Protein AF-A0A358XTB3-F1 (afdb_monomer)

Sequence (159 aa):
MAKTKQIIVIGSVVALVAVLLAQPIKGLVNKEKQTAAASESKPSNEVNLENISSMTKQGLDASLVKEISDIEGQVAKASGEDKIKLLQQLANKWDDVAKPAPQAFIYEEMAKVSPKFEYWLKAGNAYRAAYTNLQDSTLAQALNQNAIHAYEAALKANT

Nearest PDB structures (foldseek):
  3qtn-assembly1_B  TM=5.378E-01  e=3.362E-01  Schizosaccharomyces pombe
  3sf4-assembly2_B  TM=5.427E-01  e=2.831E+00  Homo sapiens
  4a1s-assembly1_B  TM=5.785E-01  e=4.249E+00  Drosophila melanogaster
  6r7f-assembly1_A  TM=3.859E-01  e=1.464E+00  Homo sapiens

Radius of gyration: 21.21 Å; Cα contacts (8 Å, |Δi|>4): 134; chains: 1; bounding box: 50×54×62 Å

Solvent-accessible surface area (backbone atoms only — not comparable to full-atom values): 8826 Å² total; per-residue (Å²): 121,67,70,63,55,50,50,54,52,54,49,52,53,52,50,52,53,51,51,61,69,66,48,79,77,89,80,74,77,87,73,72,96,68,94,71,76,95,68,87,76,73,67,93,69,72,89,40,52,66,58,47,40,57,62,54,42,77,78,51,56,73,68,58,43,47,54,54,49,55,48,50,59,46,37,76,74,42,61,71,70,62,22,42,56,44,38,50,54,50,30,49,57,28,54,77,69,71,38,35,51,45,27,10,46,36,27,42,53,42,18,72,77,47,72,42,32,69,32,15,46,50,11,17,53,21,17,46,61,37,29,73,79,45,86,52,65,67,60,24,50,53,32,46,52,51,18,51,52,23,43,56,50,16,58,62,48,72,108

pLDDT: mean 77.31, std 15.91, range [30.41, 92.75]

Secondary structure (DSSP, 8-state):
-HHHHHHHHHHHHHHHHHHHHHS--TT----------------SS---HHHHHHHHHTTS-HHHHHHHHHHHHHHTT--HHHHHHHHHHHHHHHHHTT-HHHHHHHHHHHHHHS--HHHHHHHHHHHHHHHHT-S-HHHHHHHHHHHHHHHHHHHHHT-

Mean predicted aligned error: 14.28 Å

Foldseek 3Di:
DVVVVVCVVVVVVVVVV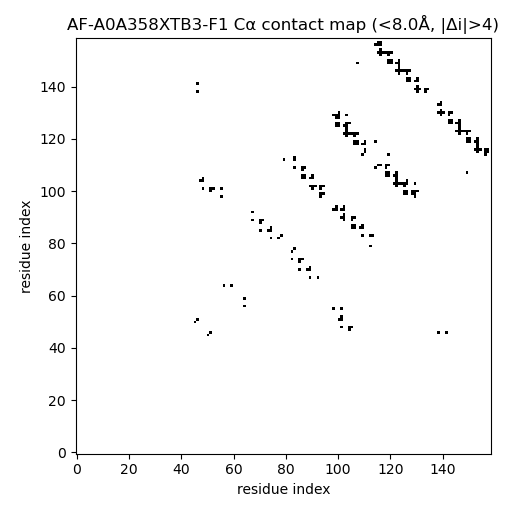VVVVPPPPPPDDPDDDDDDDDDPPDPPVDLALVVLLVVVLVPDDPVLNVVLVVLVVVLVVDAAPVNLVSLVVNLVSCVVVPQLSSNLNSLVVSCVRPVELVSLQSNLVSLCSNLVPDPPPVSSVVSNVSSVVSNVSSVVNVD

Structure (mmCIF, N/CA/C/O backbone):
data_AF-A0A358XTB3-F1
#
_entry.id   AF-A0A358XTB3-F1
#
loop_
_atom_site.group_PDB
_atom_site.id
_atom_site.type_symbol
_atom_site.label_atom_id
_atom_site.label_alt_id
_atom_site.label_comp_id
_atom_site.label_asym_id
_atom_site.label_entity_id
_atom_site.label_seq_id
_atom_site.pdbx_PDB_ins_code
_atom_site.Cartn_x
_atom_site.Cartn_y
_atom_site.Cartn_z
_atom_site.occupancy
_atom_site.B_iso_or_equiv
_atom_site.auth_seq_id
_atom_site.auth_comp_id
_atom_site.auth_asym_id
_atom_site.auth_atom_id
_atom_site.pdbx_PDB_model_num
ATOM 1 N N . MET A 1 1 ? 31.471 9.389 -41.782 1.00 52.94 1 MET A N 1
ATOM 2 C CA . MET A 1 1 ? 29.988 9.406 -41.701 1.00 52.94 1 MET A CA 1
ATOM 3 C C . MET A 1 1 ? 29.420 9.320 -40.273 1.00 52.94 1 MET A C 1
ATOM 5 O O . MET A 1 1 ? 28.300 9.769 -40.076 1.00 52.94 1 MET A O 1
ATOM 9 N N . ALA A 1 2 ? 30.143 8.793 -39.269 1.00 53.41 2 ALA A N 1
ATOM 10 C CA . ALA A 1 2 ? 29.633 8.685 -37.888 1.00 53.41 2 ALA A CA 1
ATOM 11 C C . ALA A 1 2 ? 29.583 10.025 -37.117 1.00 53.41 2 ALA A C 1
ATOM 13 O O . ALA A 1 2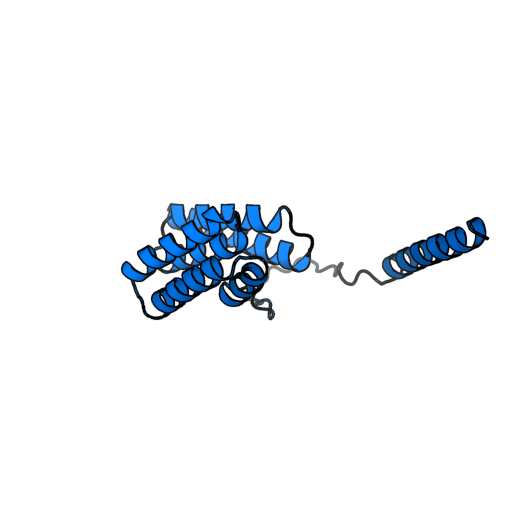 ? 28.596 10.300 -36.441 1.00 53.41 2 ALA A O 1
ATOM 14 N N . LYS A 1 3 ? 30.592 10.900 -37.278 1.00 57.69 3 LYS A N 1
ATOM 15 C CA . LYS A 1 3 ? 30.673 12.179 -36.541 1.00 57.69 3 LYS A CA 1
ATOM 16 C C . LYS A 1 3 ? 29.544 13.164 -36.885 1.00 57.69 3 LYS A C 1
ATOM 18 O O . LYS A 1 3 ? 29.035 13.840 -36.003 1.00 57.69 3 LYS A O 1
ATOM 23 N N . THR A 1 4 ? 29.085 13.183 -38.138 1.00 61.84 4 THR A N 1
ATOM 24 C CA . THR A 1 4 ? 27.956 14.022 -38.586 1.00 61.84 4 THR A CA 1
ATOM 25 C C . THR A 1 4 ? 26.624 13.558 -37.996 1.00 61.84 4 THR A C 1
ATOM 27 O O . THR A 1 4 ? 25.828 14.378 -37.552 1.00 61.84 4 THR A O 1
ATOM 30 N N . LYS A 1 5 ? 26.394 12.239 -37.931 1.00 60.06 5 LYS A N 1
ATOM 31 C CA . LYS A 1 5 ? 25.181 11.666 -37.325 1.00 60.06 5 LYS A CA 1
ATOM 32 C C . LYS A 1 5 ? 25.127 11.947 -35.818 1.00 60.06 5 LYS A C 1
ATOM 34 O O . LYS A 1 5 ? 24.066 12.272 -35.304 1.00 60.06 5 LYS A O 1
ATOM 39 N N . GLN A 1 6 ? 26.272 11.901 -35.135 1.00 59.84 6 GLN A N 1
ATOM 40 C CA . GLN A 1 6 ? 26.370 12.205 -33.703 1.00 59.84 6 GLN A CA 1
ATOM 41 C C . GLN A 1 6 ? 26.064 13.679 -33.390 1.00 59.84 6 GLN A C 1
ATOM 43 O O . GLN A 1 6 ? 25.350 13.957 -32.433 1.00 59.84 6 GLN A O 1
ATOM 48 N N . ILE A 1 7 ? 26.528 14.616 -34.226 1.00 74.81 7 ILE A N 1
ATOM 49 C CA . ILE A 1 7 ? 26.239 16.055 -34.075 1.00 74.81 7 ILE A CA 1
ATOM 50 C C . ILE A 1 7 ? 24.746 16.349 -34.262 1.00 74.81 7 ILE A C 1
ATOM 52 O O . ILE A 1 7 ? 24.186 17.141 -33.512 1.00 74.81 7 ILE A O 1
ATOM 56 N N . ILE A 1 8 ? 24.084 15.681 -35.212 1.00 79.00 8 ILE A N 1
ATOM 57 C CA . ILE A 1 8 ? 22.638 15.838 -35.436 1.00 79.00 8 ILE A CA 1
ATOM 58 C C . ILE A 1 8 ? 21.842 15.341 -34.223 1.00 79.00 8 ILE A C 1
ATOM 60 O O . ILE A 1 8 ? 20.927 16.023 -33.767 1.00 79.00 8 ILE A O 1
ATOM 64 N N . VAL A 1 9 ? 22.215 14.185 -33.665 1.00 76.25 9 VAL A N 1
ATOM 65 C CA . VAL A 1 9 ? 21.543 13.626 -32.481 1.00 76.25 9 VAL A CA 1
ATOM 66 C C . VAL A 1 9 ? 21.747 14.528 -31.263 1.00 76.25 9 VAL A C 1
ATOM 68 O O . VAL A 1 9 ? 20.777 14.877 -30.597 1.00 76.25 9 VAL A O 1
ATOM 71 N N . ILE A 1 10 ? 22.981 14.971 -31.004 1.00 76.94 10 ILE A N 1
ATOM 72 C CA . ILE A 1 10 ? 23.283 15.867 -29.878 1.00 76.94 10 ILE A CA 1
ATOM 73 C C . ILE A 1 10 ? 22.565 17.212 -30.052 1.00 76.94 10 ILE A C 1
ATOM 75 O O . ILE A 1 10 ? 21.958 17.706 -29.105 1.00 76.94 10 ILE A O 1
ATOM 79 N N . GLY A 1 11 ? 22.558 17.771 -31.265 1.00 82.44 11 GLY A N 1
ATOM 80 C CA . GLY A 1 11 ? 21.834 19.003 -31.577 1.00 82.44 11 GLY A CA 1
ATOM 81 C C . GLY A 1 11 ? 20.331 18.884 -31.323 1.00 82.44 11 GLY A C 1
ATOM 82 O O . GLY A 1 11 ? 19.737 19.786 -30.738 1.00 82.44 11 GLY A O 1
ATOM 83 N N . SER A 1 12 ? 19.724 17.746 -31.676 1.00 78.81 12 SER A N 1
ATOM 84 C CA . SER A 1 12 ? 18.302 17.493 -31.423 1.00 78.81 12 SER A CA 1
ATOM 85 C C . SER A 1 12 ? 17.979 17.391 -29.931 1.00 78.81 12 SER A C 1
ATOM 87 O O . SER A 1 12 ? 16.934 17.876 -29.502 1.00 78.81 12 SER A O 1
ATOM 89 N N . VAL A 1 13 ? 18.861 16.783 -29.132 1.00 81.88 13 VAL A N 1
ATOM 90 C CA . VAL A 1 13 ? 18.674 16.677 -27.676 1.00 81.88 13 VAL A CA 1
ATOM 91 C C . VAL A 1 13 ? 18.795 18.051 -27.016 1.00 81.88 13 VAL A C 1
ATOM 93 O O . VAL A 1 13 ? 17.945 18.419 -26.211 1.00 81.88 13 VAL A O 1
ATOM 96 N N . VAL A 1 14 ? 19.796 18.849 -27.397 1.00 84.62 14 VAL A N 1
ATOM 97 C CA . VAL A 1 14 ? 19.978 20.209 -26.861 1.00 84.62 14 VAL A CA 1
ATOM 98 C C . VAL A 1 14 ? 18.808 21.120 -27.247 1.00 84.62 14 VAL A C 1
ATOM 100 O O . VAL A 1 14 ? 18.331 21.887 -26.412 1.00 84.62 14 VAL A O 1
ATOM 103 N N . ALA A 1 15 ? 18.291 20.999 -28.473 1.00 84.31 15 ALA A N 1
ATOM 104 C CA . ALA A 1 15 ? 17.112 21.741 -28.912 1.00 84.31 15 ALA A CA 1
ATOM 105 C C . ALA A 1 15 ? 15.859 21.377 -28.096 1.00 84.31 15 ALA A C 1
ATOM 107 O O . ALA A 1 15 ? 15.118 22.269 -27.690 1.00 84.31 15 ALA A O 1
ATOM 108 N N . LEU A 1 16 ? 15.646 20.091 -27.792 1.00 81.88 16 LEU A N 1
ATOM 109 C CA . LEU A 1 16 ? 14.530 19.646 -26.950 1.00 81.88 16 LEU A CA 1
ATOM 110 C C . LEU A 1 16 ? 14.627 20.201 -25.522 1.00 81.88 16 LEU A C 1
ATOM 112 O O . LEU A 1 16 ? 13.634 20.697 -24.995 1.00 81.88 16 LEU A O 1
ATOM 116 N N . VAL A 1 17 ? 15.817 20.180 -24.915 1.00 80.44 17 VAL A N 1
ATOM 117 C CA . VAL A 1 17 ? 16.043 20.757 -23.577 1.00 80.44 17 VAL A CA 1
ATOM 118 C C . VAL A 1 17 ? 15.796 22.267 -23.583 1.00 80.44 17 VAL A C 1
ATOM 120 O O . VAL A 1 17 ? 15.137 22.781 -22.684 1.00 80.44 17 VAL A O 1
ATOM 123 N N . ALA A 1 18 ? 16.260 22.982 -24.610 1.00 80.38 18 ALA A N 1
ATOM 124 C CA . ALA A 1 18 ? 16.023 24.417 -24.739 1.00 80.38 18 ALA A CA 1
ATOM 125 C C . ALA A 1 18 ? 14.527 24.748 -24.882 1.00 80.38 18 ALA A C 1
ATOM 127 O O . ALA A 1 18 ? 14.049 25.694 -24.262 1.00 80.38 18 ALA A O 1
ATOM 128 N N . VAL A 1 19 ? 13.773 23.945 -25.641 1.00 80.81 19 VAL A N 1
ATOM 129 C CA . VAL A 1 19 ? 12.313 24.091 -25.764 1.00 80.81 19 VAL A CA 1
ATOM 130 C C . VAL A 1 19 ? 11.615 23.828 -24.430 1.00 80.81 19 VAL A C 1
ATOM 132 O O . VAL A 1 19 ? 10.728 24.592 -24.061 1.00 80.81 19 VAL A O 1
ATOM 135 N N . LEU A 1 20 ? 12.028 22.802 -23.679 1.00 74.69 20 LEU A N 1
ATOM 136 C CA . LEU A 1 20 ? 11.476 22.517 -22.349 1.00 74.69 20 LEU A CA 1
ATOM 137 C C . LEU A 1 20 ? 11.759 23.643 -21.343 1.00 74.69 20 LEU A C 1
ATOM 139 O O . LEU A 1 20 ? 10.884 23.970 -20.548 1.00 74.69 20 LEU A O 1
ATOM 143 N N . LEU A 1 21 ? 12.936 24.273 -21.400 1.00 74.38 21 LEU A N 1
ATOM 144 C CA . LEU A 1 21 ? 13.276 25.426 -20.555 1.00 74.38 21 LEU A CA 1
ATOM 145 C C . LEU A 1 21 ? 12.578 26.726 -20.992 1.00 74.38 21 LEU A C 1
ATOM 147 O O . LEU A 1 21 ? 12.368 27.611 -20.167 1.00 74.38 21 LEU A O 1
ATOM 151 N N . ALA A 1 22 ? 12.225 26.850 -22.273 1.00 74.38 22 ALA A N 1
ATOM 152 C CA . ALA A 1 22 ? 11.496 27.996 -22.814 1.00 74.38 22 ALA A CA 1
ATOM 153 C C . ALA A 1 22 ? 9.975 27.894 -22.613 1.00 74.38 22 ALA A C 1
ATOM 155 O O . ALA A 1 22 ? 9.268 28.889 -22.793 1.00 74.38 22 ALA A O 1
ATOM 156 N N . GLN A 1 23 ? 9.451 26.719 -22.238 1.00 67.94 23 GLN A N 1
ATOM 157 C CA . GLN A 1 23 ? 8.058 26.614 -21.825 1.00 67.94 23 GLN A CA 1
ATOM 158 C C . GLN A 1 23 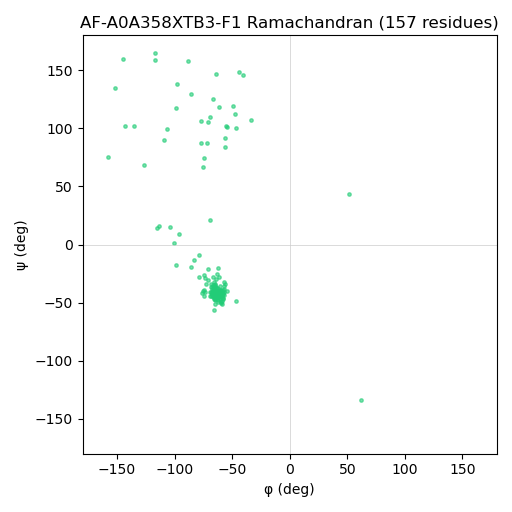? 7.866 27.377 -20.506 1.00 67.94 23 GLN A C 1
ATOM 160 O O . GLN A 1 23 ? 8.563 27.106 -19.527 1.00 67.94 23 GLN A O 1
ATOM 165 N N . PRO A 1 24 ? 6.923 28.335 -20.444 1.00 59.03 24 PRO A N 1
ATOM 166 C CA . PRO A 1 24 ? 6.662 29.072 -19.221 1.00 59.03 24 PRO A CA 1
ATOM 167 C C . PRO A 1 24 ? 6.208 28.093 -18.137 1.00 59.03 24 PRO A C 1
ATOM 169 O O . PRO A 1 24 ? 5.169 27.443 -18.268 1.00 59.03 24 PRO A O 1
ATOM 172 N N . ILE A 1 25 ? 6.983 28.010 -17.056 1.00 56.91 25 ILE A N 1
ATOM 173 C CA . ILE A 1 25 ? 6.600 27.354 -15.803 1.00 56.91 25 ILE A CA 1
ATOM 174 C C . ILE A 1 25 ? 5.304 27.998 -15.296 1.00 56.91 25 ILE A C 1
ATOM 176 O O . ILE A 1 25 ? 5.313 28.978 -14.557 1.00 56.91 25 ILE A O 1
ATOM 180 N N . LYS A 1 26 ? 4.157 27.426 -15.675 1.00 52.06 26 LYS A N 1
ATOM 181 C CA . LYS A 1 26 ? 2.811 27.798 -15.199 1.00 52.06 26 LYS A CA 1
ATOM 182 C C . LYS A 1 26 ? 2.566 27.437 -13.718 1.00 52.06 26 LYS A C 1
ATOM 184 O O . LYS A 1 26 ? 1.424 27.324 -13.291 1.00 52.06 26 LYS A O 1
ATOM 189 N N . GLY A 1 27 ? 3.627 27.257 -12.932 1.00 52.72 27 GLY A N 1
ATOM 190 C CA . GLY A 1 27 ? 3.594 26.723 -11.569 1.00 52.72 27 GLY A CA 1
ATOM 191 C C . GLY A 1 27 ? 4.028 27.689 -10.468 1.00 52.72 27 GLY A C 1
ATOM 192 O O . GLY A 1 27 ? 4.280 27.241 -9.359 1.00 52.72 27 GLY A O 1
ATOM 193 N N . LEU A 1 28 ? 4.124 28.993 -10.735 1.00 49.53 28 LEU A N 1
ATOM 194 C CA . LEU A 1 28 ? 4.366 30.009 -9.704 1.00 49.53 28 LEU A CA 1
ATOM 195 C C . LEU A 1 28 ? 3.296 31.097 -9.797 1.00 49.53 28 LEU A C 1
ATOM 197 O O . LEU A 1 28 ? 3.546 32.241 -10.169 1.00 49.53 28 LEU A O 1
ATOM 201 N N . VAL A 1 29 ? 2.062 30.718 -9.462 1.00 51.34 29 VAL A N 1
ATOM 202 C CA . VAL A 1 29 ? 1.076 31.705 -9.026 1.00 51.34 29 VAL A CA 1
ATOM 203 C C . VAL A 1 29 ? 1.497 32.177 -7.639 1.00 51.34 29 VAL A C 1
ATOM 205 O O . VAL A 1 29 ? 1.350 31.465 -6.649 1.00 51.34 29 VAL A O 1
ATOM 208 N N . ASN A 1 30 ? 2.044 33.389 -7.575 1.00 50.16 30 ASN A N 1
ATOM 209 C CA . ASN A 1 30 ? 2.036 34.178 -6.352 1.00 50.16 30 ASN A CA 1
ATOM 210 C C . ASN A 1 30 ? 0.579 34.284 -5.898 1.00 50.16 30 ASN A C 1
ATOM 212 O O . ASN A 1 30 ? -0.197 35.049 -6.468 1.00 50.16 30 ASN A O 1
ATOM 216 N N . LYS A 1 31 ? 0.192 33.481 -4.908 1.00 40.97 31 LYS A N 1
ATOM 217 C CA . LYS A 1 31 ? -1.027 33.716 -4.150 1.00 40.97 31 LYS A CA 1
ATOM 218 C C . LYS A 1 31 ? -0.598 34.219 -2.789 1.00 40.97 31 LYS A C 1
ATOM 220 O O . LYS A 1 31 ? -0.131 33.477 -1.929 1.00 40.97 31 LYS A O 1
ATOM 225 N N . GLU A 1 32 ? -0.684 35.534 -2.681 1.00 37.69 32 GLU A N 1
ATOM 226 C CA . GLU A 1 32 ? -0.666 36.277 -1.439 1.00 37.69 32 GLU A CA 1
ATOM 227 C C . GLU A 1 32 ? -1.556 35.592 -0.395 1.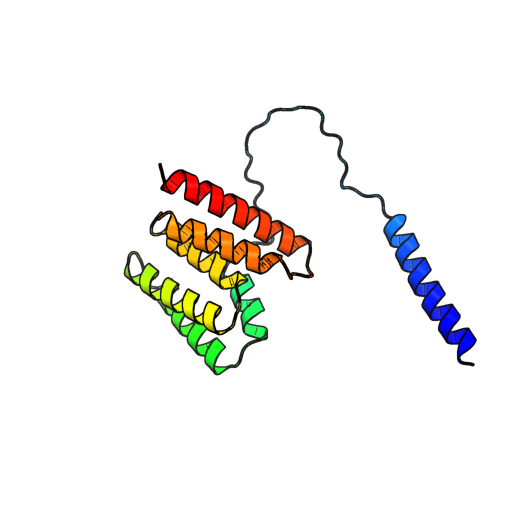00 37.69 32 GLU A C 1
ATOM 229 O O . GLU A 1 32 ? -2.554 34.945 -0.724 1.00 37.69 32 GLU A O 1
ATOM 234 N N . LYS A 1 33 ? -1.158 35.738 0.872 1.00 46.38 33 LYS A N 1
ATOM 235 C CA . LYS A 1 33 ? -1.889 35.309 2.06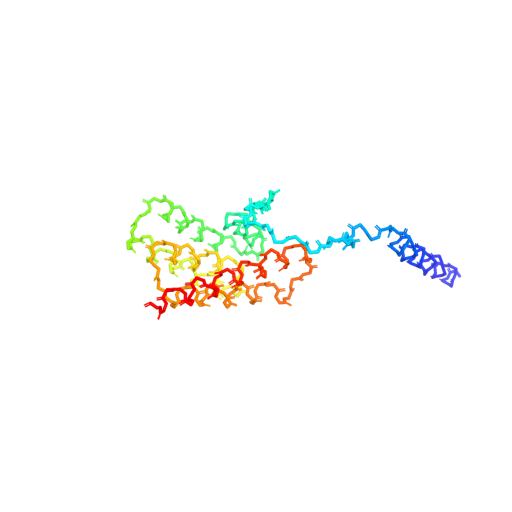7 1.00 46.38 33 LYS A CA 1
ATOM 236 C C . LYS A 1 33 ? -3.405 35.428 1.888 1.00 46.38 33 LYS A C 1
ATOM 238 O O . LYS A 1 33 ? -3.961 36.516 2.005 1.00 46.38 33 LYS A O 1
ATOM 243 N N . GLN A 1 34 ? -4.075 34.293 1.748 1.00 30.41 34 GLN A N 1
ATOM 244 C CA . GLN A 1 34 ? -5.492 34.201 2.044 1.00 30.41 34 GLN A CA 1
ATOM 245 C C . GLN A 1 34 ? -5.771 32.844 2.677 1.00 30.41 34 GLN A C 1
ATOM 247 O O . GLN A 1 34 ? -5.821 31.813 2.013 1.00 30.41 34 GLN A O 1
ATOM 252 N N . THR A 1 35 ? -5.923 32.870 3.999 1.00 45.38 35 THR A N 1
ATOM 253 C CA . THR A 1 35 ? -6.613 31.846 4.775 1.00 45.38 35 THR A CA 1
ATOM 254 C C . THR A 1 35 ? -7.945 31.552 4.089 1.00 45.38 35 THR A C 1
ATOM 256 O O . THR A 1 35 ? -8.813 32.422 4.040 1.00 45.38 35 THR A O 1
ATOM 259 N N . ALA A 1 36 ? -8.107 30.360 3.524 1.00 31.30 36 ALA A N 1
ATOM 260 C CA . ALA A 1 36 ? -9.382 29.906 2.992 1.00 31.30 36 ALA A CA 1
ATOM 261 C C . ALA A 1 36 ? -9.454 28.381 3.058 1.00 31.30 36 ALA A C 1
ATOM 263 O O . ALA A 1 36 ? -8.492 27.681 2.751 1.00 31.30 36 ALA A O 1
ATOM 264 N N . ALA A 1 37 ? -10.611 27.931 3.531 1.00 34.94 37 ALA A N 1
ATOM 265 C CA . ALA A 1 37 ? -11.009 26.576 3.853 1.00 34.94 37 ALA A CA 1
ATOM 266 C C . ALA A 1 37 ? -10.535 25.503 2.865 1.00 34.94 37 ALA A C 1
ATOM 268 O O . ALA A 1 37 ? -10.535 25.705 1.650 1.00 34.94 37 ALA A O 1
ATOM 269 N N . ALA A 1 38 ? -10.239 24.331 3.432 1.00 40.62 38 ALA A N 1
ATOM 270 C CA . ALA A 1 38 ? -10.164 23.062 2.732 1.00 40.62 38 ALA 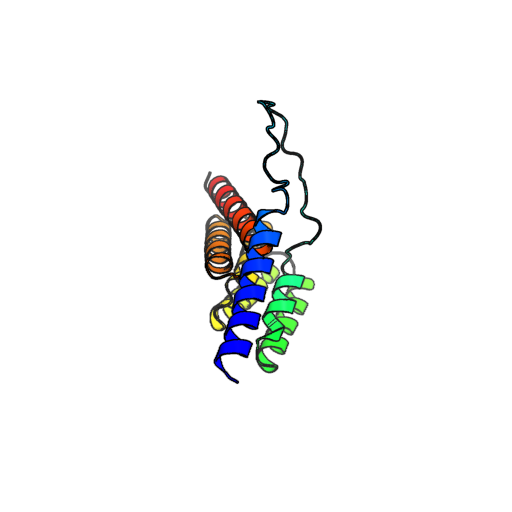A CA 1
ATOM 271 C C . ALA A 1 38 ? -11.388 22.903 1.819 1.00 40.62 38 ALA A C 1
ATOM 273 O O . ALA A 1 38 ? -12.488 22.595 2.269 1.00 40.62 38 ALA A O 1
ATOM 274 N N . SER A 1 39 ? -11.194 23.168 0.533 1.00 33.62 39 SER A N 1
ATOM 275 C CA . SER A 1 39 ? -12.069 22.669 -0.512 1.00 33.62 39 SER A CA 1
ATOM 276 C C . SER A 1 39 ? -11.380 21.453 -1.091 1.00 33.62 39 SER A C 1
ATOM 278 O O . SER A 1 39 ? -10.263 21.537 -1.599 1.00 33.62 39 SER A O 1
ATOM 280 N N . GLU A 1 40 ? -12.058 20.324 -0.944 1.00 43.88 40 GLU A N 1
ATOM 281 C CA . GLU A 1 40 ? -11.757 19.036 -1.544 1.00 43.88 40 GLU A CA 1
ATOM 282 C C . GLU A 1 40 ? -11.687 19.169 -3.070 1.00 43.88 40 GLU A C 1
ATOM 284 O O . GLU A 1 40 ? -12.640 18.905 -3.799 1.00 43.88 40 GLU A O 1
ATOM 289 N N . SER A 1 41 ? -10.539 19.577 -3.595 1.00 35.12 41 SER A N 1
ATOM 290 C CA . SER A 1 41 ? -10.211 19.343 -4.995 1.00 35.12 41 SER A CA 1
ATOM 291 C C . SER A 1 41 ? -9.786 17.884 -5.138 1.00 35.12 41 SER A C 1
ATOM 293 O O . SER A 1 41 ? -8.607 17.552 -5.035 1.00 35.12 41 SER A O 1
ATOM 295 N N . LYS A 1 42 ? -10.783 17.016 -5.351 1.00 40.97 42 LYS A N 1
ATOM 296 C CA . LYS A 1 42 ? -10.609 15.666 -5.900 1.00 40.97 42 LYS A CA 1
ATOM 297 C C . LYS A 1 42 ? -9.749 15.770 -7.170 1.00 40.97 42 LYS A C 1
ATOM 299 O O . LYS A 1 42 ? -10.177 16.439 -8.114 1.00 40.97 42 LYS A O 1
ATOM 304 N N . PRO A 1 43 ? -8.568 15.135 -7.241 1.00 40.59 43 PRO A N 1
ATOM 305 C CA . PRO A 1 43 ? -7.876 14.994 -8.509 1.00 40.59 43 PRO A CA 1
ATOM 306 C C . PRO A 1 43 ? -8.680 14.022 -9.381 1.00 40.59 43 PRO A C 1
ATOM 308 O O . PRO A 1 43 ? -8.770 12.828 -9.104 1.00 40.59 43 PRO A O 1
ATOM 311 N N . SER A 1 44 ? -9.304 14.558 -10.428 1.00 41.59 44 SER A N 1
ATOM 312 C CA . SER A 1 44 ? -10.053 13.829 -11.453 1.00 41.59 44 SER A CA 1
ATOM 313 C C . SER A 1 44 ? -9.103 13.119 -12.423 1.00 41.59 44 SER A C 1
ATOM 315 O O . SER A 1 44 ? -8.971 13.497 -13.582 1.00 41.59 44 SER A O 1
ATOM 317 N N . ASN A 1 45 ? -8.405 12.131 -11.879 1.00 45.75 45 ASN A N 1
ATOM 318 C CA . ASN A 1 45 ? -7.828 10.954 -12.515 1.00 45.75 45 ASN A CA 1
ATOM 319 C C . ASN A 1 45 ? -7.679 10.000 -11.325 1.00 45.75 45 ASN A C 1
ATOM 321 O O . ASN A 1 45 ? -6.622 9.963 -10.703 1.00 45.75 45 ASN A O 1
ATOM 325 N N . GLU A 1 46 ? -8.798 9.416 -10.877 1.00 52.62 46 GLU A N 1
ATOM 326 C CA . GLU A 1 46 ? -8.891 8.745 -9.576 1.00 52.62 46 GLU A CA 1
ATOM 327 C C . GLU A 1 46 ? -7.811 7.665 -9.480 1.00 52.62 46 GLU A C 1
ATOM 329 O O . GLU A 1 46 ? -7.911 6.590 -10.069 1.00 52.62 46 GLU A O 1
ATOM 334 N N . VAL A 1 47 ? -6.734 7.984 -8.762 1.00 61.19 47 VAL A N 1
ATOM 335 C CA . VAL A 1 47 ? -5.741 7.009 -8.336 1.00 61.19 47 VAL A CA 1
ATOM 336 C C . VAL A 1 47 ? -6.434 6.205 -7.246 1.00 61.19 47 VAL A C 1
ATOM 338 O O . VAL A 1 47 ? -6.419 6.569 -6.074 1.00 61.19 47 VAL A O 1
ATOM 341 N N . ASN A 1 48 ? -7.146 5.172 -7.672 1.00 70.62 48 ASN A N 1
ATOM 342 C CA . ASN A 1 48 ? -7.915 4.259 -6.846 1.00 70.62 48 ASN A CA 1
ATOM 343 C C . ASN A 1 48 ? -7.342 2.841 -6.974 1.00 70.62 48 ASN A C 1
ATOM 345 O O . ASN A 1 48 ? -6.557 2.530 -7.878 1.00 70.62 48 ASN A O 1
ATOM 349 N N . LEU A 1 49 ? -7.748 1.970 -6.048 1.00 74.31 49 LEU A N 1
ATOM 350 C CA . LEU A 1 49 ? -7.274 0.589 -5.983 1.00 74.31 49 LEU A CA 1
ATOM 351 C C . LEU A 1 49 ? -7.469 -0.152 -7.311 1.00 74.31 49 LEU A C 1
ATOM 353 O O . LEU A 1 49 ? -6.587 -0.892 -7.723 1.00 74.31 49 LEU A O 1
ATOM 357 N N . GLU A 1 50 ? -8.592 0.067 -7.990 1.00 73.56 50 GLU A N 1
ATOM 358 C CA . GLU A 1 50 ? -8.950 -0.623 -9.233 1.00 73.56 50 GLU A CA 1
ATOM 359 C C . GLU A 1 50 ? -7.981 -0.283 -10.371 1.00 73.56 50 GLU A C 1
ATOM 361 O O . GLU A 1 50 ? -7.444 -1.188 -11.015 1.00 73.56 50 GLU A O 1
ATOM 366 N N . ASN A 1 51 ? -7.688 1.006 -10.576 1.00 73.69 51 ASN A N 1
ATOM 367 C CA . ASN A 1 51 ? -6.750 1.444 -11.608 1.00 73.69 51 ASN A CA 1
ATOM 368 C C . ASN A 1 51 ? -5.325 0.971 -11.296 1.00 73.69 51 ASN A C 1
ATOM 370 O O . ASN A 1 51 ? -4.647 0.423 -12.166 1.00 73.69 51 ASN A O 1
ATOM 374 N N . ILE A 1 52 ? -4.887 1.114 -10.042 1.00 78.06 52 ILE A N 1
ATOM 375 C CA . ILE A 1 52 ? -3.542 0.707 -9.613 1.00 78.06 52 ILE A CA 1
ATOM 376 C C . ILE A 1 52 ? -3.376 -0.814 -9.656 1.00 78.06 52 ILE A C 1
ATOM 378 O O . ILE A 1 52 ? -2.344 -1.299 -10.120 1.00 78.06 52 ILE A O 1
ATOM 382 N N . SER A 1 53 ? -4.385 -1.580 -9.245 1.00 73.81 53 SER A N 1
ATOM 383 C CA . SER A 1 53 ? -4.401 -3.043 -9.340 1.00 73.81 53 SER A CA 1
ATOM 384 C C . SER A 1 53 ? -4.336 -3.494 -10.798 1.00 73.81 53 SER A C 1
ATOM 386 O O . SER A 1 53 ? -3.462 -4.281 -11.156 1.00 73.81 53 SER A O 1
ATOM 388 N N . SER A 1 54 ? -5.182 -2.933 -11.668 1.00 76.06 54 SER A N 1
ATOM 389 C CA . SER A 1 54 ? -5.199 -3.243 -13.102 1.00 76.06 54 SER A CA 1
ATOM 390 C C . SER A 1 54 ? -3.852 -2.959 -13.776 1.00 76.06 54 SER A C 1
ATOM 392 O O . SER A 1 54 ? -3.303 -3.829 -14.453 1.00 76.06 54 SER A O 1
ATOM 394 N N . MET A 1 55 ? -3.260 -1.787 -13.519 1.00 77.19 55 MET A N 1
ATOM 395 C CA . MET A 1 55 ? -1.924 -1.442 -14.019 1.00 77.19 55 MET A CA 1
ATOM 396 C C . MET A 1 55 ? -0.849 -2.391 -13.482 1.00 77.19 55 MET A C 1
ATOM 398 O O . MET A 1 55 ? 0.034 -2.816 -14.222 1.00 77.19 55 MET A O 1
ATOM 402 N N . THR A 1 56 ? -0.921 -2.758 -12.202 1.00 77.88 56 THR A N 1
ATOM 403 C CA . THR A 1 56 ? 0.095 -3.615 -11.578 1.00 77.88 56 THR A CA 1
ATOM 404 C C . THR A 1 56 ? -0.007 -5.066 -12.067 1.00 77.88 56 THR A C 1
ATOM 406 O O . THR A 1 56 ? 1.021 -5.717 -12.261 1.00 77.88 56 THR A O 1
ATOM 409 N N . LYS A 1 57 ? -1.221 -5.559 -12.351 1.00 78.31 57 LYS A N 1
ATOM 410 C CA . LYS A 1 57 ? -1.479 -6.896 -12.917 1.00 78.31 57 LYS A CA 1
ATOM 411 C C . LYS A 1 57 ? -0.850 -7.106 -14.294 1.00 78.31 57 LYS A C 1
ATOM 413 O O . LYS A 1 57 ? -0.499 -8.235 -14.614 1.00 78.31 57 LYS A O 1
ATOM 418 N N . GLN A 1 58 ? -0.657 -6.050 -15.089 1.00 79.50 58 GLN A N 1
ATOM 419 C CA . GLN A 1 58 ? -0.017 -6.155 -16.411 1.00 79.50 58 GLN A CA 1
ATOM 420 C C . GLN A 1 58 ? 1.435 -6.659 -16.344 1.00 79.50 58 GLN A C 1
ATOM 422 O O . GLN A 1 58 ? 1.958 -7.142 -17.344 1.00 79.50 58 GLN A O 1
ATOM 427 N N . GLY A 1 59 ? 2.080 -6.557 -15.177 1.00 74.56 59 GLY A N 1
ATOM 428 C CA . GLY A 1 59 ? 3.438 -7.045 -14.939 1.00 74.56 59 GLY A CA 1
ATOM 429 C C . GLY A 1 59 ? 3.526 -8.351 -14.143 1.00 74.56 59 GLY A C 1
ATOM 430 O O . GLY A 1 59 ? 4.602 -8.630 -13.621 1.00 74.56 59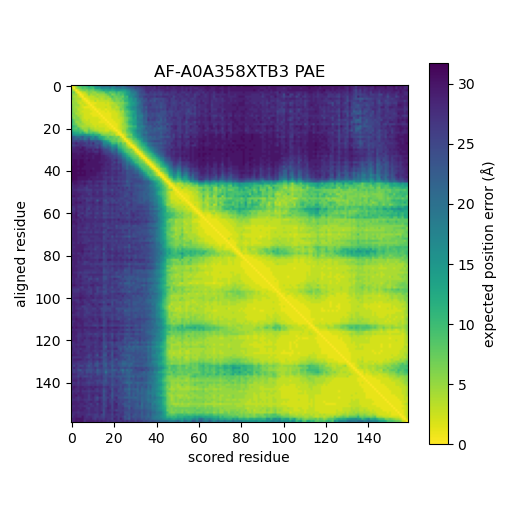 GLY A O 1
ATOM 431 N N . LEU A 1 60 ? 2.427 -9.102 -13.983 1.00 81.88 60 LEU A N 1
ATOM 432 C CA . LEU A 1 60 ? 2.365 -10.333 -13.183 1.00 81.88 60 LEU A CA 1
ATOM 433 C C . LEU A 1 60 ? 2.034 -11.573 -14.025 1.00 81.88 60 LEU A C 1
ATOM 435 O O . LEU A 1 60 ? 1.426 -11.480 -15.090 1.00 81.88 60 LEU A O 1
ATOM 439 N N . ASP A 1 61 ? 2.381 -12.751 -13.499 1.00 85.25 61 ASP A N 1
ATOM 440 C CA . ASP A 1 61 ? 1.993 -14.035 -14.084 1.00 85.25 61 ASP A CA 1
ATOM 441 C C . ASP A 1 61 ? 0.474 -14.249 -14.066 1.00 85.25 61 ASP A C 1
ATOM 443 O O . ASP A 1 61 ? -0.224 -13.887 -13.115 1.00 85.25 61 ASP A O 1
ATOM 447 N N . ALA A 1 62 ? -0.042 -14.936 -15.088 1.00 82.88 62 ALA A N 1
ATOM 448 C CA . ALA A 1 62 ? -1.477 -15.168 -15.259 1.00 82.88 62 ALA A CA 1
ATOM 449 C C . ALA A 1 62 ? -2.140 -15.884 -14.062 1.00 82.88 62 ALA A C 1
ATOM 451 O O . ALA A 1 62 ? -3.301 -15.613 -13.756 1.00 82.88 62 ALA A O 1
ATOM 452 N N . SER A 1 63 ? -1.410 -16.763 -13.362 1.00 79.69 63 SER A N 1
ATOM 453 C CA . SER A 1 63 ? -1.912 -17.433 -12.150 1.00 79.69 63 SER A CA 1
ATOM 454 C C . SER A 1 63 ? -2.130 -16.442 -11.002 1.00 79.69 63 SER A C 1
ATOM 456 O O . SER A 1 63 ? -3.193 -16.443 -10.387 1.00 79.69 63 SER A O 1
ATOM 458 N N . LEU A 1 64 ? -1.169 -15.540 -10.771 1.00 81.31 64 LEU A N 1
ATOM 459 C CA . LEU A 1 64 ? -1.260 -14.496 -9.745 1.00 81.31 64 LEU A CA 1
ATOM 460 C C . LEU A 1 64 ? -2.372 -13.499 -10.070 1.00 81.31 64 LEU A C 1
ATOM 462 O O . LEU A 1 64 ? -3.159 -13.141 -9.199 1.00 81.31 64 LEU A O 1
ATOM 466 N N . VAL A 1 65 ? -2.487 -13.091 -11.337 1.00 83.25 65 VAL A N 1
ATOM 467 C CA . VAL A 1 65 ? -3.570 -12.208 -11.793 1.00 83.25 65 VAL A CA 1
ATOM 468 C C . VAL A 1 65 ? -4.940 -12.827 -11.515 1.00 83.25 65 VAL A C 1
ATOM 470 O O . VAL A 1 65 ? -5.844 -12.120 -11.060 1.00 83.25 65 VAL A O 1
ATOM 473 N N . LYS A 1 66 ? -5.097 -14.133 -11.761 1.00 81.88 66 LYS A N 1
ATOM 474 C CA . LYS A 1 66 ? -6.339 -14.855 -11.484 1.00 81.88 66 LYS A CA 1
ATOM 475 C C . LYS A 1 66 ? -6.644 -14.891 -9.986 1.00 81.88 66 LYS A C 1
ATOM 477 O O . LYS A 1 66 ? -7.724 -14.465 -9.599 1.00 81.88 66 LYS A O 1
ATOM 482 N N . GLU A 1 67 ? -5.686 -15.298 -9.154 1.00 82.00 67 GLU A N 1
ATOM 483 C CA . GLU A 1 67 ? -5.859 -15.340 -7.694 1.00 82.00 67 GLU A CA 1
ATOM 484 C C . GLU A 1 67 ? -6.217 -13.969 -7.103 1.00 82.00 67 GLU A C 1
ATOM 486 O O . GLU A 1 67 ? -7.153 -13.856 -6.314 1.00 82.00 67 GLU A O 1
ATOM 491 N N . ILE A 1 68 ? -5.514 -12.910 -7.515 1.00 84.81 68 ILE A N 1
ATOM 492 C CA . ILE A 1 68 ? -5.783 -11.535 -7.074 1.00 84.81 68 ILE A CA 1
ATOM 493 C C . ILE A 1 68 ? -7.194 -11.107 -7.495 1.00 84.81 68 ILE A C 1
ATOM 495 O O . ILE A 1 68 ? -7.927 -10.539 -6.689 1.00 84.81 68 ILE A O 1
ATOM 499 N N . SER A 1 69 ? -7.600 -11.405 -8.732 1.00 84.25 69 SER A N 1
ATOM 500 C CA . SER A 1 69 ? -8.937 -11.054 -9.235 1.00 84.25 69 SER A CA 1
ATOM 501 C C . SER A 1 69 ? -10.049 -11.839 -8.530 1.00 84.25 69 SER A C 1
ATOM 503 O O . SER A 1 69 ? -11.105 -11.277 -8.241 1.00 84.25 69 SER A O 1
ATOM 505 N N . ASP A 1 70 ? -9.808 -13.109 -8.201 1.00 85.31 70 ASP A N 1
ATOM 506 C CA . ASP A 1 70 ? -10.747 -13.942 -7.446 1.00 85.31 70 ASP A CA 1
ATOM 507 C C . ASP A 1 70 ? -10.936 -13.408 -6.015 1.00 85.31 70 ASP A C 1
ATOM 509 O O . ASP A 1 70 ? -12.060 -13.388 -5.504 1.00 85.31 70 ASP A O 1
ATOM 513 N N . ILE A 1 71 ? -9.865 -12.937 -5.363 1.00 86.25 71 ILE A N 1
ATOM 514 C CA . ILE A 1 71 ? -9.942 -12.310 -4.033 1.00 86.25 71 ILE A CA 1
ATOM 515 C C . ILE A 1 71 ? -10.642 -10.948 -4.117 1.00 86.25 71 ILE A C 1
ATOM 517 O O . ILE A 1 71 ? -11.531 -10.679 -3.313 1.00 86.25 71 ILE A O 1
ATOM 521 N N . GLU A 1 72 ? -10.319 -10.102 -5.097 1.00 82.81 72 GLU A N 1
ATOM 522 C CA . GLU A 1 72 ? -11.004 -8.815 -5.306 1.00 82.81 72 GLU A CA 1
ATOM 523 C C . GLU A 1 72 ? -12.511 -8.995 -5.537 1.00 82.81 72 GLU A C 1
ATOM 525 O O . GLU A 1 72 ? -13.325 -8.278 -4.952 1.00 82.81 72 GLU A O 1
ATOM 530 N N . GLY A 1 73 ? -12.902 -10.008 -6.317 1.00 85.19 73 GLY A N 1
ATOM 531 C CA . GLY A 1 73 ? -14.306 -10.358 -6.527 1.00 85.19 73 GLY A CA 1
ATOM 532 C C . GLY A 1 73 ? -15.020 -10.817 -5.250 1.00 85.19 73 GLY A C 1
ATOM 533 O O . GLY A 1 73 ? -16.225 -10.593 -5.105 1.00 85.19 73 GLY A O 1
ATOM 534 N N . GLN A 1 74 ? -14.298 -11.430 -4.309 1.00 82.38 74 GLN A N 1
ATOM 535 C CA . GLN A 1 74 ? -14.822 -11.775 -2.984 1.00 82.38 74 GLN A CA 1
ATOM 536 C C . GLN A 1 74 ? -14.904 -10.547 -2.072 1.00 82.38 74 GLN A C 1
ATOM 538 O O . GLN A 1 74 ? -15.923 -10.358 -1.410 1.00 82.38 74 GLN A O 1
ATOM 543 N N . VAL A 1 75 ? -13.888 -9.675 -2.080 1.00 83.50 75 VAL A N 1
ATOM 544 C CA . VAL A 1 75 ? -13.874 -8.406 -1.328 1.00 83.50 75 VAL A CA 1
ATOM 545 C C . VAL A 1 75 ? -15.069 -7.533 -1.709 1.00 83.50 75 VAL A C 1
ATOM 547 O O . VAL A 1 75 ? -15.700 -6.959 -0.824 1.00 83.50 75 VAL A O 1
ATOM 550 N N . ALA A 1 76 ? -15.421 -7.475 -2.997 1.00 81.06 76 ALA A N 1
ATOM 551 C CA . ALA A 1 76 ? -16.567 -6.709 -3.490 1.00 81.06 76 ALA A CA 1
ATOM 552 C C . ALA A 1 76 ? -17.922 -7.209 -2.950 1.00 81.06 76 ALA A C 1
ATOM 554 O O . ALA A 1 76 ? -18.883 -6.445 -2.889 1.00 81.06 76 ALA A O 1
ATOM 555 N N . LYS A 1 77 ? -18.009 -8.488 -2.563 1.00 82.69 77 LYS A N 1
ATOM 556 C CA . LYS A 1 77 ? -19.226 -9.118 -2.020 1.00 82.69 77 LYS A CA 1
ATOM 557 C C . LYS A 1 77 ? -19.228 -9.192 -0.493 1.00 82.69 77 LYS A C 1
ATOM 559 O O . LYS A 1 77 ? -20.277 -9.421 0.102 1.00 82.69 77 LYS A O 1
ATOM 564 N N . ALA A 1 78 ? -18.066 -9.038 0.134 1.00 81.75 78 ALA A N 1
ATOM 565 C CA . ALA A 1 78 ? -17.896 -9.134 1.573 1.00 81.75 78 ALA A CA 1
ATOM 566 C C . ALA A 1 78 ? -18.123 -7.784 2.265 1.00 81.75 78 ALA A C 1
ATOM 568 O O . ALA A 1 78 ? -18.007 -6.711 1.676 1.00 81.75 78 ALA A O 1
ATOM 569 N N . SER A 1 79 ? -18.439 -7.821 3.556 1.00 80.81 79 SER A N 1
ATOM 570 C CA . SER A 1 79 ? -18.615 -6.625 4.386 1.00 80.81 79 SER A CA 1
ATOM 571 C C . SER A 1 79 ? -18.126 -6.883 5.809 1.00 80.81 79 SER A C 1
ATOM 573 O O . SER A 1 79 ? -17.997 -8.031 6.230 1.00 80.81 79 SER A O 1
ATOM 575 N N . GLY A 1 80 ? -17.823 -5.814 6.548 1.00 80.75 80 GLY A N 1
ATOM 576 C CA . GLY A 1 80 ? -17.375 -5.912 7.939 1.00 80.75 80 GLY A CA 1
ATOM 577 C C . GLY A 1 80 ? -16.061 -6.686 8.102 1.00 80.75 80 GLY A C 1
ATOM 578 O O . GLY A 1 80 ? -15.099 -6.459 7.370 1.00 80.75 80 GLY A O 1
ATOM 579 N N . GLU A 1 81 ? -16.013 -7.596 9.074 1.00 82.00 81 GLU A N 1
ATOM 580 C CA . GLU A 1 81 ? -14.793 -8.321 9.451 1.00 82.00 81 GLU A CA 1
ATOM 581 C C . GLU A 1 81 ? -14.312 -9.310 8.377 1.00 82.00 81 GLU A C 1
ATOM 583 O O . GLU A 1 81 ? -13.108 -9.448 8.153 1.00 82.00 81 GLU A O 1
ATOM 588 N N . ASP A 1 82 ? -15.233 -9.939 7.643 1.00 84.94 82 ASP A N 1
ATOM 589 C CA . ASP A 1 82 ? -14.875 -10.842 6.543 1.00 84.94 82 ASP A CA 1
ATOM 590 C C . ASP A 1 82 ? -14.221 -10.079 5.385 1.00 84.94 82 ASP A C 1
ATOM 592 O O . ASP A 1 82 ? -13.253 -10.560 4.789 1.00 84.94 82 ASP A O 1
ATOM 596 N N . LYS A 1 83 ? -14.663 -8.837 5.131 1.00 85.62 83 LYS A N 1
ATOM 597 C CA . LYS A 1 83 ? -13.996 -7.939 4.176 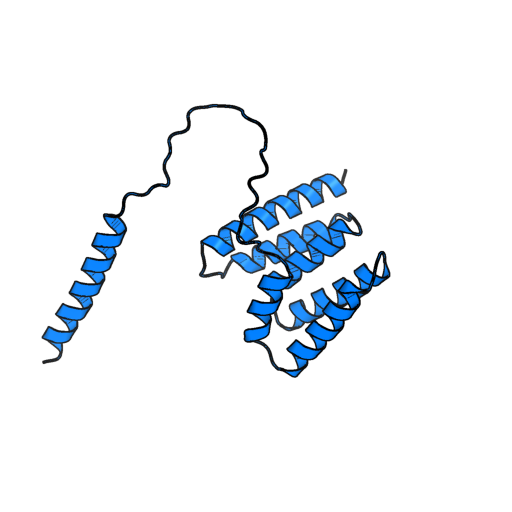1.00 85.62 83 LYS A CA 1
ATOM 598 C C . LYS A 1 83 ? -12.568 -7.631 4.625 1.00 85.62 83 LYS A C 1
ATOM 600 O O . LYS A 1 83 ? -11.665 -7.658 3.797 1.00 85.62 83 LYS A O 1
ATOM 605 N N . ILE A 1 84 ? -12.335 -7.399 5.920 1.00 87.19 84 ILE A N 1
ATOM 606 C CA . ILE A 1 84 ? -10.984 -7.164 6.458 1.00 87.19 84 ILE A CA 1
ATOM 607 C C . ILE A 1 84 ? -10.098 -8.396 6.245 1.00 87.19 84 ILE A C 1
ATOM 609 O O . ILE A 1 84 ? -8.975 -8.251 5.776 1.00 87.19 84 ILE A O 1
ATOM 613 N N . LYS A 1 85 ? -10.585 -9.611 6.523 1.00 89.00 85 LYS A N 1
ATOM 614 C CA . LYS A 1 85 ? -9.799 -10.840 6.300 1.00 89.00 85 LYS A CA 1
ATOM 615 C C . LYS A 1 85 ? -9.396 -11.004 4.832 1.00 89.00 85 LYS A C 1
ATOM 617 O O . LYS A 1 85 ? -8.234 -11.293 4.553 1.00 89.00 85 LYS A O 1
ATOM 622 N N . LEU A 1 86 ? -10.324 -10.766 3.905 1.00 89.69 86 LEU A N 1
ATOM 623 C CA . LEU A 1 86 ? -10.055 -10.842 2.466 1.00 89.69 86 LEU A CA 1
ATOM 624 C C . LEU A 1 86 ? -9.106 -9.736 1.989 1.00 89.69 86 LEU A C 1
ATOM 626 O O . LEU A 1 86 ? -8.171 -10.011 1.240 1.00 89.69 86 LEU A O 1
ATOM 630 N N . LEU A 1 87 ? -9.285 -8.501 2.466 1.00 88.25 87 LEU A N 1
ATOM 631 C CA . LEU A 1 87 ? -8.354 -7.405 2.196 1.00 88.25 87 LEU A CA 1
ATOM 632 C C . LEU A 1 87 ? -6.955 -7.730 2.729 1.00 88.25 87 LEU A C 1
ATOM 634 O O . LEU A 1 87 ? -5.972 -7.472 2.048 1.00 88.25 87 LEU A O 1
ATOM 638 N N . GLN A 1 88 ? -6.840 -8.363 3.897 1.00 90.25 88 GLN A N 1
ATOM 639 C CA . GLN A 1 88 ? -5.541 -8.762 4.432 1.00 90.25 88 GLN A CA 1
ATOM 640 C C . GLN A 1 88 ? -4.861 -9.826 3.566 1.00 90.25 88 GLN A C 1
ATOM 642 O O . GLN A 1 88 ? -3.661 -9.743 3.316 1.00 90.25 88 GLN A O 1
ATOM 647 N N . GLN A 1 89 ? -5.622 -10.807 3.074 1.00 90.06 89 GLN A N 1
ATOM 648 C CA . GLN A 1 89 ? -5.110 -11.790 2.118 1.00 90.06 89 GLN A CA 1
ATOM 649 C C . GLN A 1 89 ? -4.645 -11.124 0.822 1.00 90.06 89 GLN A C 1
ATOM 651 O O . GLN A 1 89 ? -3.578 -11.464 0.312 1.00 90.06 89 GLN A O 1
ATOM 656 N N . LEU A 1 90 ? -5.410 -10.150 0.322 1.00 88.94 90 LEU A N 1
ATOM 657 C CA . LEU A 1 90 ? -5.049 -9.381 -0.862 1.00 88.94 90 LEU A CA 1
ATOM 658 C C . LEU A 1 90 ? -3.767 -8.569 -0.624 1.00 88.94 90 LEU A C 1
ATOM 660 O O . LEU A 1 90 ? -2.865 -8.605 -1.452 1.00 88.94 90 LEU A O 1
ATOM 664 N N . ALA A 1 91 ? -3.643 -7.896 0.524 1.00 88.31 91 ALA A N 1
ATOM 665 C CA . ALA A 1 91 ? -2.440 -7.153 0.895 1.00 88.31 91 ALA A CA 1
ATOM 666 C C . ALA A 1 91 ? -1.204 -8.059 0.935 1.00 88.31 91 ALA A C 1
ATOM 668 O O . ALA A 1 91 ? -0.180 -7.697 0.367 1.00 88.31 91 ALA A O 1
ATOM 669 N N . ASN A 1 92 ? -1.313 -9.247 1.540 1.00 88.69 92 ASN A N 1
ATOM 670 C CA . ASN A 1 92 ? -0.219 -10.218 1.585 1.00 88.69 92 ASN A CA 1
ATOM 671 C C . ASN A 1 92 ? 0.177 -10.693 0.179 1.00 88.69 92 ASN A C 1
ATOM 673 O O . ASN A 1 92 ? 1.358 -10.789 -0.120 1.00 88.69 92 ASN A O 1
ATOM 677 N N . LYS A 1 93 ? -0.794 -10.924 -0.714 1.00 87.06 93 LYS A N 1
ATOM 678 C CA . LYS A 1 93 ? -0.515 -11.292 -2.112 1.00 87.06 93 LYS A CA 1
ATOM 679 C C . LYS A 1 93 ? 0.275 -10.213 -2.849 1.00 87.06 93 LYS A C 1
ATOM 681 O O . LYS A 1 93 ? 1.153 -10.536 -3.640 1.00 87.06 93 LYS A O 1
ATOM 686 N N . TRP A 1 94 ? -0.033 -8.942 -2.600 1.00 86.62 94 TRP A N 1
ATOM 687 C CA . TRP A 1 94 ? 0.712 -7.823 -3.177 1.00 86.62 94 TRP A CA 1
ATOM 688 C C . TRP A 1 94 ? 2.089 -7.617 -2.534 1.00 86.62 94 TRP A C 1
ATOM 690 O O . TRP A 1 94 ? 3.018 -7.187 -3.222 1.00 86.62 94 TRP A O 1
ATOM 700 N N . ASP A 1 95 ? 2.233 -7.977 -1.260 1.00 86.38 95 ASP A N 1
ATOM 701 C CA . ASP A 1 95 ? 3.510 -8.008 -0.542 1.00 86.38 95 ASP A CA 1
ATOM 702 C C . ASP A 1 95 ? 4.435 -9.106 -1.104 1.00 86.38 95 ASP A C 1
ATOM 704 O O . ASP A 1 95 ? 5.594 -8.826 -1.407 1.00 86.38 95 ASP A O 1
ATOM 708 N N . ASP A 1 96 ? 3.897 -10.305 -1.384 1.00 86.50 96 ASP A N 1
ATOM 709 C CA . ASP A 1 96 ? 4.623 -11.441 -1.986 1.00 86.50 96 ASP A CA 1
ATOM 710 C C . ASP A 1 96 ? 5.282 -11.069 -3.329 1.00 86.50 96 ASP A C 1
ATOM 712 O O . ASP A 1 96 ? 6.368 -11.546 -3.662 1.00 86.50 96 ASP A O 1
ATOM 716 N N . VAL A 1 97 ? 4.639 -10.189 -4.107 1.00 85.62 97 VAL A N 1
ATOM 717 C CA . VAL A 1 97 ? 5.146 -9.704 -5.404 1.00 85.62 97 VAL A CA 1
ATOM 718 C C . VAL A 1 97 ? 5.882 -8.360 -5.308 1.00 85.62 97 VAL A C 1
ATOM 720 O O . VAL A 1 97 ? 6.199 -7.751 -6.335 1.00 85.62 97 VAL A O 1
ATOM 723 N N . ALA A 1 98 ? 6.150 -7.887 -4.087 1.00 85.88 98 ALA A N 1
ATOM 724 C CA . ALA A 1 98 ? 6.820 -6.626 -3.780 1.00 85.88 98 ALA A CA 1
ATOM 725 C C . ALA A 1 98 ? 6.201 -5.417 -4.509 1.00 85.88 98 ALA A C 1
ATOM 727 O O . ALA A 1 98 ? 6.903 -4.561 -5.061 1.00 85.88 98 ALA A O 1
ATOM 728 N N . LYS A 1 99 ? 4.863 -5.346 -4.539 1.00 86.06 99 LYS A N 1
ATOM 729 C CA . LYS A 1 99 ? 4.107 -4.242 -5.143 1.00 86.06 99 LYS A CA 1
ATOM 730 C C . LYS A 1 99 ? 3.448 -3.399 -4.046 1.00 86.06 99 LYS A C 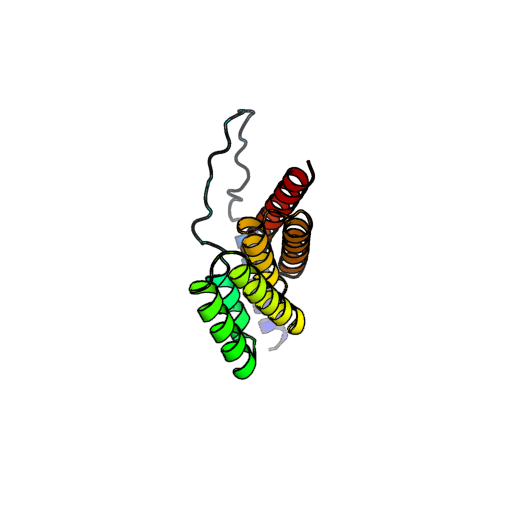1
ATOM 732 O O . LYS A 1 99 ? 2.293 -3.630 -3.694 1.00 86.06 99 LYS A O 1
ATOM 737 N N . PRO A 1 100 ? 4.140 -2.363 -3.541 1.00 86.56 100 PRO A N 1
ATOM 738 C CA . PRO A 1 100 ? 3.636 -1.558 -2.431 1.00 86.56 100 PRO A CA 1
ATOM 739 C C . PRO A 1 100 ? 2.452 -0.652 -2.806 1.00 86.56 100 PRO A C 1
ATOM 741 O O . PRO A 1 100 ? 1.701 -0.250 -1.921 1.00 86.56 100 PRO A O 1
ATOM 744 N N . ALA A 1 101 ? 2.252 -0.322 -4.092 1.00 85.94 101 ALA A N 1
ATOM 745 C CA . ALA A 1 101 ? 1.185 0.599 -4.493 1.00 85.94 101 ALA A CA 1
ATOM 746 C C . ALA A 1 101 ? -0.223 0.021 -4.233 1.00 85.94 101 ALA A C 1
ATOM 748 O O . ALA A 1 101 ? -0.950 0.640 -3.459 1.00 85.94 101 ALA A O 1
ATOM 749 N N . PRO A 1 102 ? -0.614 -1.163 -4.757 1.00 86.06 102 PRO A N 1
ATOM 750 C CA . PRO A 1 102 ? -1.910 -1.765 -4.420 1.00 86.06 102 PRO A CA 1
ATOM 751 C C . PRO A 1 102 ? -2.068 -2.043 -2.920 1.00 86.06 102 PRO A C 1
ATOM 753 O O . PRO A 1 102 ? -3.130 -1.805 -2.351 1.00 86.06 102 PRO A O 1
ATOM 756 N N . GLN A 1 103 ? -0.994 -2.490 -2.264 1.00 90.12 103 GLN A N 1
ATOM 757 C CA . GLN A 1 103 ? -0.967 -2.768 -0.828 1.00 90.12 103 GLN A CA 1
ATOM 758 C C . GLN A 1 103 ? -1.338 -1.537 0.013 1.00 90.12 103 GLN A C 1
ATOM 760 O O . GLN A 1 103 ? -2.078 -1.663 0.988 1.00 90.12 103 GLN A O 1
ATOM 765 N N . ALA A 1 104 ? -0.888 -0.344 -0.381 1.00 89.38 104 ALA A N 1
ATOM 766 C CA . ALA A 1 104 ? -1.226 0.899 0.304 1.00 89.38 104 ALA A CA 1
ATOM 767 C C . ALA A 1 104 ? -2.730 1.200 0.273 1.00 89.38 104 ALA A C 1
ATOM 769 O O . ALA A 1 104 ? -3.334 1.443 1.320 1.00 89.38 104 ALA A O 1
ATOM 770 N N . PHE A 1 105 ? -3.343 1.094 -0.908 1.00 88.06 105 PHE A N 1
ATOM 771 C CA . PHE A 1 105 ? -4.782 1.288 -1.084 1.00 88.06 105 PHE A CA 1
ATOM 772 C C . PHE A 1 105 ? -5.606 0.253 -0.313 1.00 88.06 105 PHE A C 1
ATOM 774 O O . PHE A 1 105 ? -6.645 0.584 0.252 1.00 88.06 105 PHE A O 1
ATOM 781 N N . ILE A 1 106 ? -5.136 -0.994 -0.248 1.00 90.25 106 ILE A N 1
ATOM 782 C CA . ILE A 1 106 ? -5.807 -2.056 0.509 1.00 90.25 106 ILE A CA 1
ATOM 783 C C . ILE A 1 106 ? -5.779 -1.758 2.005 1.00 90.25 106 ILE A C 1
ATOM 785 O O . ILE A 1 106 ? -6.815 -1.851 2.658 1.00 90.25 106 ILE A O 1
ATOM 789 N N . TYR A 1 107 ? -4.628 -1.366 2.557 1.00 91.81 107 TYR A N 1
ATOM 790 C CA . TYR A 1 107 ? -4.546 -1.007 3.972 1.00 91.81 107 TYR A CA 1
ATOM 791 C C . TYR A 1 107 ? -5.370 0.234 4.310 1.00 91.81 107 TYR A C 1
ATOM 793 O O . TYR A 1 107 ? -5.978 0.277 5.377 1.00 91.81 107 TYR A O 1
ATOM 801 N N . GLU A 1 108 ? -5.447 1.208 3.404 1.00 88.06 108 GLU A N 1
ATOM 802 C CA . GLU A 1 108 ? -6.346 2.349 3.557 1.00 88.06 108 GLU A CA 1
ATOM 803 C C . GLU A 1 108 ? -7.818 1.907 3.586 1.00 88.06 108 GLU A C 1
ATOM 805 O O . GLU A 1 108 ? -8.576 2.350 4.447 1.00 88.06 108 GLU A O 1
ATOM 810 N N . GLU A 1 109 ? -8.231 0.995 2.705 1.00 87.50 109 GLU A N 1
ATOM 811 C CA . GLU A 1 109 ? -9.588 0.436 2.707 1.00 87.50 109 GLU A CA 1
ATOM 812 C C . GLU A 1 109 ? -9.877 -0.341 4.004 1.00 87.50 109 GLU A C 1
ATOM 814 O O . GLU A 1 109 ? -10.938 -0.182 4.610 1.00 87.50 109 GLU A O 1
ATOM 819 N N . MET A 1 110 ? -8.914 -1.128 4.497 1.00 88.69 110 MET A N 1
ATOM 820 C CA . MET A 1 110 ? -9.021 -1.807 5.795 1.00 88.69 110 MET A CA 1
ATOM 821 C C . MET A 1 110 ? -9.174 -0.806 6.940 1.00 88.69 110 MET A C 1
ATOM 823 O O . MET A 1 110 ? -9.971 -1.039 7.847 1.00 88.69 110 MET A O 1
ATOM 827 N N . ALA A 1 111 ? -8.448 0.311 6.884 1.00 88.62 111 ALA A N 1
ATOM 828 C CA . ALA A 1 111 ? -8.509 1.369 7.880 1.00 88.62 111 ALA A CA 1
ATOM 829 C C . ALA A 1 111 ? -9.832 2.156 7.827 1.00 88.62 111 ALA A C 1
ATOM 831 O O . ALA A 1 111 ? -10.328 2.594 8.863 1.00 88.62 111 ALA A O 1
ATOM 832 N N . LYS A 1 112 ? -10.454 2.283 6.648 1.00 86.00 112 LYS A N 1
ATOM 833 C CA . LYS A 1 112 ? -11.809 2.844 6.497 1.00 86.00 112 LYS A CA 1
ATOM 834 C C . LYS A 1 112 ? -12.879 1.938 7.106 1.00 86.00 112 LYS A C 1
ATOM 836 O O . LYS A 1 112 ? -13.820 2.438 7.713 1.00 86.00 112 LYS A O 1
ATOM 841 N N . VAL A 1 113 ? -12.738 0.616 6.964 1.00 84.31 113 VAL A N 1
ATOM 842 C CA . VAL A 1 113 ? -13.676 -0.360 7.553 1.00 84.31 113 VAL A CA 1
ATOM 843 C C . VAL A 1 113 ? -13.458 -0.505 9.062 1.00 84.31 113 VAL A C 1
ATOM 845 O O . VAL A 1 113 ? -14.417 -0.606 9.823 1.00 84.31 113 VAL A O 1
ATOM 848 N N . SER A 1 114 ? -12.203 -0.516 9.510 1.00 83.94 114 SER A N 1
ATOM 849 C CA . SER A 1 114 ? -11.828 -0.592 10.920 1.00 83.94 114 SER A CA 1
ATOM 850 C C . SER A 1 114 ? -10.717 0.421 11.201 1.00 83.94 114 SER A C 1
ATOM 852 O O . SER A 1 114 ? -9.564 0.148 10.869 1.00 83.94 114 SER A O 1
ATOM 854 N N . PRO A 1 115 ? -11.025 1.577 11.814 1.00 82.25 115 PRO A N 1
ATOM 855 C CA . PRO A 1 115 ? -10.073 2.672 11.995 1.00 82.25 115 PRO A CA 1
ATOM 856 C C . PRO A 1 115 ? -9.061 2.355 13.097 1.00 82.25 115 PRO A C 1
ATOM 858 O O . PRO A 1 115 ? -9.121 2.883 14.202 1.00 82.25 115 PRO A O 1
ATOM 861 N N . LYS A 1 116 ? -8.115 1.464 12.796 1.00 87.25 116 LYS A N 1
ATOM 862 C CA . LYS A 1 116 ? -6.981 1.140 13.661 1.00 87.25 116 LYS A CA 1
ATOM 863 C C . LYS A 1 116 ? -5.757 1.924 13.217 1.00 87.25 116 LYS A C 1
ATOM 865 O O . LYS A 1 116 ? -5.444 1.960 12.026 1.00 87.25 116 LYS A O 1
ATOM 870 N N . PHE A 1 117 ? -5.019 2.451 14.190 1.00 88.19 117 PHE A N 1
ATOM 871 C CA . PHE A 1 117 ? -3.721 3.096 13.980 1.00 88.19 117 PHE A CA 1
ATOM 872 C C . PHE A 1 117 ? -2.795 2.269 13.071 1.00 88.19 117 PHE A C 1
ATOM 874 O O . PHE A 1 117 ? -2.273 2.777 12.082 1.00 88.19 117 PHE A O 1
ATOM 881 N N . GLU A 1 118 ? -2.667 0.971 13.355 1.00 90.31 118 GLU A N 1
ATOM 882 C CA . GLU A 1 118 ? -1.802 0.046 12.613 1.00 90.31 118 GLU A CA 1
ATOM 883 C C . GLU A 1 118 ? -2.109 -0.014 11.109 1.00 90.31 118 GLU A C 1
ATOM 885 O O . GLU A 1 118 ? -1.193 -0.108 10.294 1.00 90.31 118 GLU A O 1
ATOM 890 N N . TYR A 1 119 ? -3.386 0.041 10.713 1.00 90.94 119 TYR A N 1
ATOM 891 C CA . TYR A 1 119 ? -3.761 -0.032 9.298 1.00 90.94 119 TYR A CA 1
ATOM 892 C C . TYR A 1 119 ? -3.424 1.267 8.569 1.00 90.94 119 TYR A C 1
ATOM 894 O O . TYR A 1 119 ? -2.862 1.227 7.476 1.00 90.94 119 TYR A O 1
ATOM 902 N N . TRP A 1 120 ? -3.661 2.410 9.210 1.00 91.62 120 TRP A N 1
ATOM 903 C CA . TRP A 1 120 ? -3.263 3.710 8.679 1.00 91.62 120 TRP A CA 1
ATOM 904 C C . TRP A 1 120 ? -1.741 3.856 8.562 1.00 91.62 120 TRP A C 1
ATOM 906 O O . TRP A 1 120 ? -1.239 4.320 7.537 1.00 91.62 120 TRP A O 1
ATOM 916 N N . LEU A 1 121 ? -0.992 3.386 9.564 1.00 91.81 121 LEU A N 1
ATOM 917 C CA . LEU A 1 121 ? 0.469 3.394 9.534 1.00 91.81 121 LEU A CA 1
ATOM 918 C C . LEU A 1 121 ? 1.015 2.521 8.394 1.00 91.81 121 LEU A C 1
ATOM 920 O O . LEU A 1 121 ? 1.907 2.944 7.654 1.00 91.81 121 LEU A O 1
ATOM 924 N N . LYS A 1 122 ? 0.462 1.313 8.220 1.00 92.75 122 LYS A N 1
ATOM 925 C CA . LYS A 1 122 ? 0.834 0.411 7.120 1.00 92.75 122 LYS A CA 1
ATOM 926 C C . LYS A 1 122 ? 0.498 1.002 5.753 1.00 92.75 122 LYS A C 1
ATOM 928 O O . LYS A 1 122 ? 1.336 0.917 4.857 1.00 92.75 122 LYS A O 1
ATOM 933 N N . ALA A 1 123 ? -0.661 1.646 5.608 1.00 91.56 123 ALA A N 1
ATOM 934 C CA . ALA A 1 123 ? -1.039 2.346 4.383 1.00 91.56 123 ALA A CA 1
ATOM 935 C C . ALA A 1 123 ? -0.036 3.458 4.042 1.00 91.56 123 ALA A C 1
ATOM 937 O O . ALA A 1 123 ? 0.511 3.470 2.941 1.00 91.56 123 ALA A O 1
ATOM 938 N N . GLY A 1 124 ? 0.288 4.333 5.001 1.00 90.25 124 GLY A N 1
ATOM 939 C CA . GLY A 1 124 ? 1.263 5.412 4.804 1.00 90.25 124 GLY A CA 1
ATOM 940 C C . GLY A 1 124 ? 2.654 4.898 4.422 1.00 90.25 124 GLY A C 1
ATOM 941 O O . GLY A 1 124 ? 3.268 5.387 3.470 1.00 90.25 124 GLY A O 1
ATOM 942 N N . ASN A 1 125 ? 3.131 3.848 5.100 1.00 92.62 125 ASN A N 1
ATOM 943 C CA . ASN A 1 125 ? 4.418 3.222 4.792 1.00 92.62 125 ASN A CA 1
ATOM 944 C C . ASN A 1 125 ? 4.452 2.614 3.383 1.00 92.62 125 ASN A C 1
ATOM 946 O O . ASN A 1 125 ? 5.445 2.784 2.671 1.00 92.62 125 ASN A O 1
ATOM 950 N N . ALA A 1 126 ? 3.376 1.940 2.975 1.00 92.38 126 ALA A N 1
ATOM 951 C CA . ALA A 1 126 ? 3.253 1.356 1.646 1.00 92.38 126 ALA A CA 1
ATOM 952 C C . ALA A 1 126 ? 3.140 2.440 0.559 1.00 92.38 126 ALA A C 1
ATOM 954 O O . ALA A 1 126 ? 3.834 2.348 -0.451 1.00 92.38 126 ALA A O 1
ATOM 955 N N . TYR A 1 127 ? 2.383 3.521 0.786 1.00 91.88 127 TYR A N 1
ATOM 956 C CA . TYR A 1 127 ? 2.344 4.663 -0.136 1.00 91.88 127 TYR A CA 1
ATOM 957 C C . TYR A 1 127 ? 3.726 5.281 -0.320 1.00 91.88 127 TYR A C 1
ATOM 959 O O . TYR A 1 127 ? 4.148 5.535 -1.449 1.00 91.88 127 TYR A O 1
ATOM 967 N N . ARG A 1 128 ? 4.471 5.450 0.779 1.00 91.50 128 ARG A N 1
ATOM 968 C CA . ARG A 1 128 ? 5.854 5.920 0.729 1.00 91.50 128 ARG A CA 1
ATOM 969 C C . ARG A 1 128 ? 6.746 5.015 -0.106 1.00 91.50 128 ARG A C 1
ATOM 971 O O . ARG A 1 128 ? 7.456 5.501 -0.986 1.00 91.50 128 ARG A O 1
ATOM 978 N N . ALA A 1 129 ? 6.690 3.709 0.133 1.00 90.75 129 ALA A N 1
ATOM 979 C CA . ALA A 1 129 ? 7.448 2.743 -0.655 1.00 90.75 129 ALA A CA 1
ATOM 980 C C . ALA A 1 129 ? 7.051 2.770 -2.143 1.00 90.75 129 ALA A C 1
ATOM 982 O O . ALA A 1 129 ? 7.916 2.648 -3.008 1.00 90.75 129 ALA A O 1
ATOM 983 N N . ALA A 1 130 ? 5.769 2.994 -2.440 1.00 87.56 130 ALA A N 1
ATOM 984 C CA . ALA A 1 130 ? 5.234 3.044 -3.793 1.00 87.56 130 ALA A CA 1
ATOM 985 C C . ALA A 1 130 ? 5.734 4.236 -4.613 1.00 87.56 130 ALA A C 1
ATOM 987 O O . ALA A 1 130 ? 6.077 4.051 -5.779 1.00 87.56 130 ALA A O 1
ATOM 988 N N . TYR A 1 131 ? 5.820 5.438 -4.031 1.00 86.88 131 TYR A N 1
ATOM 989 C CA . TYR A 1 131 ? 6.299 6.604 -4.781 1.00 86.88 131 TYR A CA 1
ATOM 990 C C . TYR A 1 131 ? 7.825 6.755 -4.794 1.00 86.88 131 TYR A C 1
ATOM 992 O O . TYR A 1 131 ? 8.347 7.451 -5.660 1.00 86.88 131 TYR A O 1
ATOM 1000 N N . THR A 1 132 ? 8.557 6.119 -3.867 1.00 86.56 132 THR A N 1
ATOM 1001 C CA . THR A 1 132 ? 10.016 6.318 -3.715 1.00 86.56 132 THR A CA 1
ATOM 1002 C C . THR A 1 132 ? 10.808 6.016 -4.994 1.00 86.56 132 THR A C 1
ATOM 1004 O O . THR A 1 132 ? 11.782 6.705 -5.278 1.00 86.56 132 THR A O 1
ATOM 1007 N N . ASN A 1 133 ? 10.388 5.020 -5.780 1.00 80.19 133 ASN A N 1
ATOM 1008 C CA . ASN A 1 133 ? 11.082 4.604 -7.009 1.00 80.19 133 ASN A CA 1
ATOM 1009 C C . ASN A 1 133 ? 10.272 4.876 -8.285 1.00 80.19 133 ASN A C 1
ATOM 1011 O O . ASN A 1 133 ? 10.537 4.287 -9.335 1.00 80.19 133 ASN A O 1
ATOM 1015 N N . LEU A 1 134 ? 9.243 5.717 -8.196 1.00 84.88 134 LEU A N 1
ATOM 1016 C CA . LEU A 1 134 ? 8.313 5.922 -9.293 1.00 84.88 134 LEU A CA 1
ATOM 1017 C C . LEU A 1 134 ? 8.828 6.993 -10.262 1.00 84.88 134 LEU A C 1
ATOM 1019 O O . LEU A 1 134 ? 9.195 8.090 -9.854 1.00 84.88 134 LEU A O 1
ATOM 1023 N N . GLN A 1 135 ? 8.840 6.670 -11.557 1.00 80.75 135 GLN A N 1
ATOM 1024 C CA . GLN A 1 135 ? 9.296 7.592 -12.608 1.00 80.75 135 GLN A CA 1
ATOM 1025 C C . GLN A 1 135 ? 8.236 8.641 -12.969 1.00 80.75 135 GLN A C 1
ATOM 1027 O O . GLN A 1 135 ? 8.574 9.744 -13.393 1.00 80.75 135 GLN A O 1
ATOM 1032 N N . ASP A 1 136 ? 6.957 8.302 -12.800 1.00 83.62 136 ASP A N 1
ATOM 1033 C CA . ASP A 1 136 ? 5.846 9.221 -13.019 1.00 83.62 136 ASP A CA 1
ATOM 1034 C C . ASP A 1 136 ? 5.732 10.193 -11.837 1.00 83.62 136 ASP A C 1
ATOM 1036 O O . ASP A 1 136 ? 5.290 9.826 -10.745 1.00 83.62 136 ASP A O 1
ATOM 1040 N N . SER A 1 137 ? 6.133 11.446 -12.059 1.00 85.00 137 SER A N 1
ATOM 1041 C CA . SER A 1 137 ? 6.126 12.494 -11.036 1.00 85.00 137 SER A CA 1
ATOM 1042 C C . SER A 1 137 ? 4.719 12.896 -10.589 1.00 85.00 137 SER A C 1
ATOM 1044 O O . SER A 1 137 ? 4.537 13.297 -9.439 1.00 85.00 137 SER A O 1
ATOM 1046 N N . THR A 1 138 ? 3.715 12.760 -11.459 1.00 85.88 138 THR A N 1
ATOM 1047 C CA . THR A 1 138 ? 2.325 13.104 -11.135 1.00 85.88 138 THR A CA 1
ATOM 1048 C C . THR A 1 138 ? 1.707 12.055 -10.221 1.00 85.88 138 THR A C 1
ATOM 1050 O O . THR A 1 138 ? 1.120 12.389 -9.189 1.00 85.88 138 THR A O 1
ATOM 1053 N N . LEU A 1 139 ? 1.928 10.777 -10.535 1.00 83.19 139 LEU A N 1
ATOM 1054 C CA . LEU A 1 139 ? 1.495 9.674 -9.689 1.00 83.19 139 LEU A CA 1
ATOM 1055 C C . LEU A 1 139 ? 2.287 9.642 -8.374 1.00 83.19 139 LEU A C 1
ATOM 1057 O O . LEU A 1 139 ? 1.704 9.394 -7.320 1.00 83.19 139 LEU A O 1
ATOM 1061 N N . ALA A 1 140 ? 3.584 9.970 -8.397 1.00 85.81 140 ALA A N 1
ATOM 1062 C CA . ALA A 1 140 ? 4.394 10.062 -7.184 1.00 85.81 140 ALA A CA 1
ATOM 1063 C C . ALA A 1 140 ? 3.856 11.129 -6.221 1.00 85.81 140 ALA A C 1
ATOM 1065 O O . ALA A 1 140 ? 3.747 10.880 -5.020 1.00 85.81 140 ALA A O 1
ATOM 1066 N N . GLN A 1 141 ? 3.454 12.290 -6.747 1.00 86.38 141 GLN A N 1
ATOM 1067 C CA . GLN A 1 141 ? 2.832 13.344 -5.952 1.00 86.38 141 GLN A CA 1
ATOM 1068 C C . GLN A 1 141 ? 1.479 12.902 -5.376 1.00 86.38 141 GLN A C 1
ATOM 1070 O O . GLN A 1 141 ? 1.227 13.123 -4.193 1.00 86.38 141 GLN A O 1
ATOM 1075 N N . ALA A 1 142 ? 0.628 12.244 -6.168 1.00 86.56 142 ALA A N 1
ATOM 1076 C CA . ALA A 1 142 ? -0.659 11.737 -5.687 1.00 86.56 142 ALA A CA 1
ATOM 1077 C C . ALA A 1 142 ? -0.488 10.714 -4.548 1.00 86.56 142 ALA A C 1
ATOM 1079 O O . ALA A 1 142 ? -1.110 10.838 -3.494 1.00 86.56 142 ALA A O 1
ATOM 1080 N N . LEU A 1 143 ? 0.414 9.743 -4.718 1.00 86.81 143 LEU A N 1
ATOM 1081 C CA . LEU A 1 143 ? 0.718 8.742 -3.692 1.00 86.81 143 LEU A CA 1
ATOM 1082 C C . LEU A 1 143 ? 1.353 9.369 -2.443 1.00 86.81 143 LEU A C 1
ATOM 1084 O O . LEU A 1 143 ? 1.094 8.914 -1.331 1.00 86.81 143 LEU A O 1
ATOM 1088 N N . ASN A 1 144 ? 2.159 10.423 -2.597 1.00 89.31 144 ASN A N 1
ATOM 1089 C CA . ASN A 1 144 ? 2.712 11.157 -1.462 1.00 89.31 144 ASN A CA 1
ATOM 1090 C C . ASN A 1 144 ? 1.621 11.862 -0.644 1.00 89.31 144 ASN A C 1
ATOM 1092 O O . ASN A 1 144 ? 1.624 11.752 0.581 1.00 89.31 144 ASN A O 1
ATOM 1096 N N . GLN A 1 145 ? 0.647 12.496 -1.303 1.00 88.75 145 GLN A N 1
ATOM 1097 C CA . GLN A 1 145 ? -0.496 13.096 -0.610 1.00 88.75 145 GLN A CA 1
ATOM 1098 C C . GLN A 1 145 ? -1.341 12.041 0.112 1.00 88.75 145 GLN A C 1
ATOM 1100 O O . GLN A 1 145 ? -1.734 12.255 1.260 1.00 88.75 145 GLN A O 1
ATOM 1105 N N . ASN A 1 146 ? -1.545 10.870 -0.500 1.00 88.25 146 ASN A N 1
ATOM 1106 C CA . ASN A 1 146 ? -2.223 9.755 0.164 1.00 88.25 146 ASN A CA 1
ATOM 1107 C C . ASN A 1 146 ? -1.437 9.249 1.386 1.00 88.25 146 ASN A C 1
ATOM 1109 O O . ASN A 1 146 ? -2.039 8.931 2.410 1.00 88.25 146 ASN A O 1
ATOM 1113 N N . ALA A 1 147 ? -0.099 9.224 1.323 1.00 89.12 147 ALA A N 1
ATOM 1114 C CA . ALA A 1 147 ? 0.737 8.870 2.470 1.00 89.12 147 ALA A CA 1
ATOM 1115 C C . ALA A 1 147 ? 0.547 9.851 3.636 1.00 89.12 147 ALA A C 1
ATOM 1117 O O . ALA A 1 147 ? 0.372 9.421 4.775 1.00 89.12 147 ALA A O 1
ATOM 1118 N N . ILE A 1 148 ? 0.553 11.159 3.354 1.00 89.88 148 ILE A N 1
ATOM 1119 C CA . ILE A 1 148 ? 0.330 12.207 4.360 1.00 89.88 148 ILE A CA 1
ATOM 1120 C C . ILE A 1 148 ? -1.048 12.033 4.999 1.00 89.88 148 ILE A C 1
ATOM 1122 O O . ILE A 1 148 ? -1.142 11.953 6.223 1.00 89.88 148 ILE A O 1
ATOM 1126 N N . HIS A 1 149 ? -2.092 11.875 4.184 1.00 90.38 149 HIS A N 1
ATOM 1127 C CA . HIS A 1 149 ? -3.447 11.635 4.675 1.00 90.38 149 HIS A CA 1
ATOM 1128 C C . HIS A 1 149 ? -3.528 10.385 5.567 1.00 90.38 149 HIS A C 1
ATOM 1130 O O . HIS A 1 149 ? -4.135 10.423 6.638 1.00 90.38 149 HIS A O 1
ATOM 1136 N N . ALA A 1 150 ? -2.876 9.289 5.171 1.00 88.69 150 ALA A N 1
ATOM 1137 C CA . ALA A 1 150 ? -2.840 8.068 5.965 1.00 88.69 150 ALA A CA 1
ATOM 1138 C C . ALA A 1 150 ? -2.142 8.278 7.319 1.00 88.69 150 ALA A C 1
ATOM 1140 O O . ALA A 1 150 ? -2.657 7.834 8.342 1.00 88.69 150 ALA A O 1
ATOM 1141 N N . TYR A 1 151 ? -1.016 8.995 7.367 1.00 91.50 151 TYR A N 1
ATOM 1142 C CA . TYR A 1 151 ? -0.347 9.302 8.635 1.00 91.50 151 TYR A CA 1
ATOM 1143 C C . TYR A 1 151 ? -1.177 10.234 9.527 1.00 91.50 151 TYR A C 1
ATOM 1145 O O . TYR A 1 151 ? -1.255 10.011 10.735 1.00 91.50 151 TYR A O 1
ATOM 1153 N N . GLU A 1 152 ? -1.845 11.238 8.960 1.00 90.44 152 GLU A N 1
ATOM 1154 C CA . GLU A 1 152 ? -2.763 12.102 9.711 1.00 90.44 152 GLU A CA 1
ATOM 1155 C C . GLU A 1 152 ? -3.943 11.316 10.295 1.00 90.44 152 GLU A C 1
ATOM 1157 O O . GLU A 1 152 ? -4.317 11.514 11.452 1.00 90.44 152 GLU A O 1
ATOM 1162 N N . ALA A 1 153 ? -4.521 10.401 9.515 1.00 89.00 153 ALA A N 1
ATOM 1163 C CA . ALA A 1 153 ? -5.581 9.515 9.977 1.00 89.00 153 ALA A CA 1
ATOM 1164 C C . ALA A 1 153 ? -5.084 8.542 11.058 1.00 89.00 153 ALA A C 1
ATOM 1166 O O . ALA A 1 153 ? -5.804 8.295 12.025 1.00 89.00 153 ALA A O 1
ATOM 1167 N N . ALA A 1 154 ? -3.840 8.058 10.954 1.00 88.69 154 ALA A N 1
ATOM 1168 C CA . ALA A 1 154 ? -3.208 7.257 11.999 1.00 88.69 154 ALA A CA 1
ATOM 1169 C C . ALA A 1 154 ? -3.146 8.041 13.315 1.00 88.69 154 ALA A C 1
ATOM 1171 O O . ALA A 1 154 ? -3.614 7.555 14.340 1.00 88.69 154 ALA A O 1
ATOM 1172 N N . LEU A 1 155 ? -2.636 9.275 13.282 1.00 88.00 155 LEU A N 1
ATOM 1173 C CA . LEU A 1 155 ? -2.541 10.121 14.473 1.00 88.00 155 LEU A CA 1
ATOM 1174 C C . LEU A 1 155 ? -3.909 10.346 15.128 1.00 88.00 155 LEU A C 1
ATOM 1176 O O . LEU A 1 155 ? -4.014 10.234 16.345 1.00 88.00 155 LEU A O 1
ATOM 1180 N N . LYS A 1 156 ? -4.957 10.579 14.327 1.00 87.69 156 LYS A N 1
ATOM 1181 C CA . LYS A 1 156 ? -6.341 10.711 14.817 1.00 87.69 156 LYS A CA 1
ATOM 1182 C C . LYS A 1 156 ? -6.895 9.416 15.416 1.00 87.69 156 LYS A C 1
ATOM 1184 O O . LYS A 1 156 ? -7.703 9.474 16.329 1.00 87.69 156 LYS A O 1
ATOM 1189 N N . ALA A 1 157 ? -6.487 8.255 14.906 1.00 82.50 157 ALA A N 1
ATOM 1190 C CA . ALA A 1 157 ? -6.914 6.952 15.420 1.00 82.50 157 ALA A CA 1
ATOM 1191 C C . ALA A 1 157 ? -6.169 6.524 16.702 1.00 82.50 157 ALA A C 1
ATOM 1193 O O . ALA A 1 157 ? -6.522 5.508 17.296 1.00 82.50 157 ALA A O 1
ATOM 1194 N N . ASN A 1 158 ? -5.125 7.258 17.105 1.00 75.25 158 ASN A N 1
ATOM 1195 C CA . ASN A 1 158 ? -4.320 6.998 18.304 1.00 75.25 158 ASN A CA 1
ATOM 1196 C C . ASN A 1 158 ? -4.686 7.904 19.501 1.00 75.25 158 ASN A C 1
ATOM 1198 O O . ASN A 1 158 ? -4.049 7.823 20.551 1.00 75.25 158 ASN A O 1
ATOM 1202 N N . THR A 1 159 ? -5.674 8.782 19.334 1.00 55.03 159 THR A N 1
ATOM 1203 C CA . THR A 1 159 ? -6.210 9.702 20.354 1.00 55.03 159 THR A CA 1
ATOM 1204 C C . THR A 1 159 ? -7.622 9.314 20.734 1.00 55.03 159 THR A C 1
ATOM 1206 O O . THR A 1 159 ? -7.915 9.314 21.948 1.00 55.03 159 THR A O 1
#